Protein AF-A0A0B4VMJ6-F1 (afdb_monomer_lite)

Structure (mmCIF, N/CA/C/O backbone):
data_AF-A0A0B4VMJ6-F1
#
_entry.id   AF-A0A0B4VMJ6-F1
#
loop_
_atom_site.group_PDB
_atom_site.id
_atom_site.type_symbol
_atom_site.label_atom_id
_atom_site.label_alt_id
_atom_site.label_comp_id
_atom_site.label_asym_id
_atom_site.label_entity_id
_atom_site.label_seq_id
_atom_site.pdbx_PDB_ins_code
_atom_site.Cartn_x
_atom_site.Cartn_y
_atom_site.Cartn_z
_atom_site.occupancy
_atom_site.B_iso_or_equiv
_atom_site.auth_seq_id
_atom_site.auth_comp_id
_atom_site.auth_asym_id
_atom_site.auth_atom_id
_atom_site.pdbx_PDB_model_num
ATOM 1 N N . GLN A 1 1 ? -0.231 7.688 26.118 1.00 59.00 1 GLN A N 1
ATOM 2 C CA . GLN A 1 1 ? -0.968 6.836 25.164 1.00 59.00 1 GLN A CA 1
ATOM 3 C C . GLN A 1 1 ? 0.068 6.124 24.310 1.00 59.00 1 GLN A C 1
ATOM 5 O O . GLN A 1 1 ? 1.096 6.733 24.035 1.00 59.00 1 GLN A O 1
ATOM 10 N N . GLN A 1 2 ? -0.118 4.841 24.000 1.00 70.31 2 GLN A N 1
ATOM 11 C CA . GLN A 1 2 ? 0.863 4.079 23.225 1.00 70.31 2 GLN A CA 1
ATOM 12 C C . GLN A 1 2 ? 0.463 4.094 21.751 1.00 70.31 2 GLN A C 1
ATOM 14 O O . GLN A 1 2 ? -0.432 3.362 21.336 1.00 70.31 2 GLN A O 1
ATOM 19 N N . HIS A 1 3 ? 1.120 4.966 20.992 1.00 80.62 3 HIS A N 1
ATOM 20 C CA . HIS A 1 3 ? 0.964 5.051 19.546 1.00 80.62 3 HIS A CA 1
ATOM 21 C C . HIS A 1 3 ? 1.641 3.838 18.907 1.00 80.62 3 HIS A C 1
ATOM 23 O O . HIS A 1 3 ? 2.777 3.500 19.250 1.00 80.62 3 HIS A O 1
ATOM 29 N N . ASN A 1 4 ? 0.928 3.165 18.012 1.00 92.25 4 ASN A N 1
ATOM 30 C CA . ASN A 1 4 ? 1.422 2.046 17.225 1.00 92.25 4 ASN A CA 1
ATOM 31 C C . ASN A 1 4 ? 1.392 2.413 15.742 1.00 92.25 4 ASN A C 1
ATOM 33 O O . ASN A 1 4 ? 0.618 3.264 15.306 1.00 92.25 4 ASN A O 1
ATOM 37 N N . LEU A 1 5 ? 2.249 1.751 14.972 1.00 95.69 5 LEU A N 1
ATOM 38 C CA . LEU A 1 5 ? 2.369 1.961 13.538 1.00 95.69 5 LEU A CA 1
ATOM 39 C C . LEU A 1 5 ? 2.082 0.646 12.819 1.00 95.69 5 LEU A C 1
ATOM 41 O O . LEU A 1 5 ? 2.824 -0.324 12.977 1.00 95.69 5 LEU A O 1
ATOM 45 N N . LEU A 1 6 ? 1.012 0.614 12.029 1.00 96.94 6 LEU A N 1
ATOM 46 C CA . LEU A 1 6 ? 0.734 -0.498 11.127 1.00 96.94 6 LEU A CA 1
ATOM 47 C C . LEU A 1 6 ? 1.437 -0.273 9.791 1.00 96.94 6 LEU A C 1
ATOM 49 O O . LEU A 1 6 ? 1.501 0.848 9.292 1.00 96.94 6 LEU A O 1
ATOM 53 N N . LEU A 1 7 ? 1.955 -1.353 9.211 1.00 97.94 7 LEU A N 1
ATOM 54 C CA . LEU A 1 7 ? 2.732 -1.344 7.974 1.00 97.94 7 LEU A CA 1
ATOM 55 C C . LEU A 1 7 ? 2.031 -2.216 6.933 1.00 97.94 7 LEU A C 1
ATOM 57 O O . LEU A 1 7 ? 1.891 -3.421 7.128 1.00 97.94 7 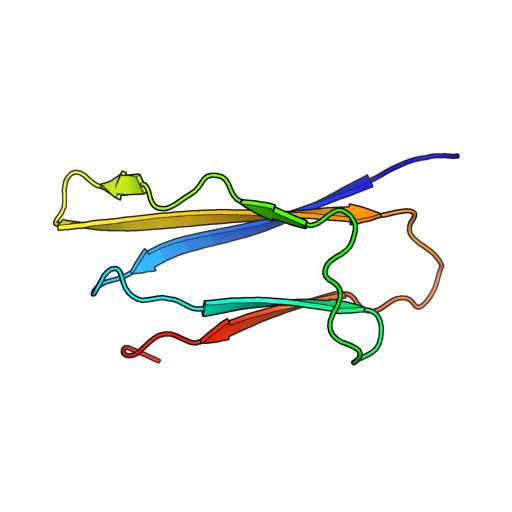LEU A O 1
ATOM 61 N N . CYS A 1 8 ? 1.630 -1.617 5.814 1.00 98.25 8 CYS A N 1
ATOM 62 C CA . CYS A 1 8 ? 1.172 -2.345 4.638 1.00 98.25 8 CYS A CA 1
ATOM 63 C C . CYS A 1 8 ? 2.246 -2.287 3.556 1.00 98.25 8 CYS A C 1
ATOM 65 O O . CYS A 1 8 ? 2.403 -1.267 2.885 1.00 98.25 8 CYS A O 1
ATOM 67 N N . SER A 1 9 ? 3.008 -3.370 3.424 1.00 98.06 9 SER A N 1
ATOM 68 C CA . SER A 1 9 ? 4.087 -3.486 2.443 1.00 98.06 9 SER A CA 1
ATOM 69 C C . SER A 1 9 ? 3.613 -4.265 1.223 1.00 98.06 9 SER A C 1
ATOM 71 O O . SER A 1 9 ? 3.243 -5.431 1.340 1.00 98.06 9 SER A O 1
ATOM 73 N N . VAL A 1 10 ? 3.660 -3.622 0.057 1.00 97.94 10 VAL A N 1
ATOM 74 C CA . VAL A 1 10 ? 3.328 -4.222 -1.240 1.00 97.94 10 VAL A CA 1
ATOM 75 C C . VAL A 1 10 ? 4.591 -4.213 -2.096 1.00 97.94 10 VAL A C 1
ATOM 77 O O . VAL A 1 10 ? 5.217 -3.167 -2.271 1.00 97.94 10 VAL A O 1
ATOM 80 N N . THR A 1 11 ? 5.002 -5.373 -2.600 1.00 97.44 11 THR A N 1
ATOM 81 C CA . THR A 1 11 ? 6.279 -5.557 -3.305 1.00 97.44 11 THR A CA 1
ATOM 82 C C . THR A 1 11 ? 6.088 -6.390 -4.570 1.00 97.44 11 THR A C 1
ATOM 84 O O . THR A 1 11 ? 5.116 -7.131 -4.693 1.00 97.44 11 THR A O 1
ATOM 87 N N . GLY A 1 12 ? 7.017 -6.265 -5.522 1.00 97.00 12 GLY A N 1
ATOM 88 C CA . GLY A 1 12 ? 7.061 -7.120 -6.711 1.00 97.00 12 GLY A CA 1
ATOM 89 C C . GLY A 1 12 ? 5.952 -6.858 -7.733 1.00 97.00 12 GLY A C 1
ATOM 90 O O . GLY A 1 12 ?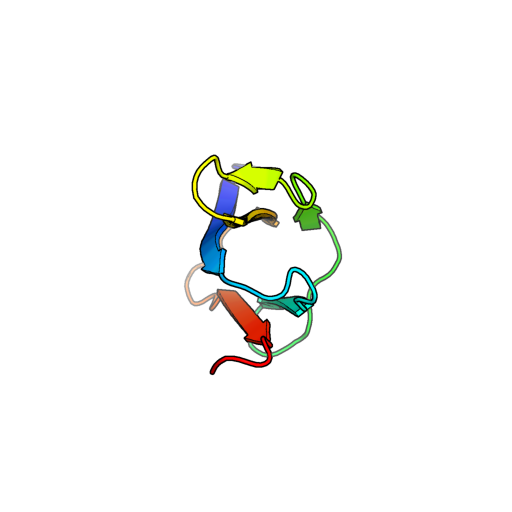 5.690 -7.719 -8.568 1.00 97.00 12 GLY A O 1
ATOM 91 N N . PHE A 1 13 ? 5.290 -5.698 -7.686 1.00 97.31 13 PHE A N 1
ATOM 92 C CA . PHE A 1 13 ? 4.153 -5.397 -8.560 1.00 97.31 13 PHE A CA 1
ATOM 93 C C . PHE A 1 13 ? 4.556 -4.593 -9.803 1.00 97.31 13 PHE A C 1
ATOM 95 O O . PHE A 1 13 ? 5.517 -3.820 -9.790 1.00 97.31 13 PHE A O 1
ATOM 102 N N . TYR A 1 14 ? 3.804 -4.776 -10.889 1.00 96.69 14 TYR A N 1
ATOM 103 C CA . TYR A 1 14 ? 3.937 -4.050 -12.154 1.00 96.69 14 TYR A CA 1
ATOM 104 C C . TYR A 1 14 ? 2.594 -4.085 -12.914 1.00 96.69 14 TYR A C 1
ATOM 106 O O . TYR A 1 14 ? 1.997 -5.159 -12.971 1.00 96.69 14 TYR A O 1
ATOM 114 N N . PRO A 1 15 ? 2.110 -2.987 -13.534 1.00 96.25 15 PRO A N 1
ATOM 115 C CA . PRO A 1 15 ? 2.743 -1.669 -13.674 1.00 96.25 15 PRO A CA 1
ATOM 116 C C . PRO A 1 15 ? 2.770 -0.879 -12.354 1.00 96.25 15 PRO A C 1
ATOM 118 O O . PRO A 1 15 ? 2.261 -1.343 -11.341 1.00 96.25 15 PRO A O 1
ATOM 121 N N . GLY A 1 16 ? 3.407 0.297 -12.344 1.00 96.12 16 GLY A N 1
ATOM 122 C CA . GLY A 1 16 ? 3.574 1.108 -11.126 1.00 96.12 16 GLY A CA 1
ATOM 123 C C . GLY A 1 16 ? 2.292 1.777 -10.612 1.00 96.12 16 GLY A C 1
ATOM 124 O O . GLY A 1 16 ? 2.279 2.256 -9.480 1.00 96.12 16 GLY A O 1
ATOM 125 N N . ASP A 1 17 ? 1.229 1.804 -11.421 1.00 95.88 17 ASP A N 1
ATOM 126 C CA . ASP A 1 17 ? -0.073 2.341 -11.029 1.00 95.88 17 ASP A CA 1
ATOM 127 C C . ASP A 1 17 ? -0.730 1.432 -9.985 1.00 95.88 17 ASP A C 1
ATOM 129 O O . ASP A 1 17 ? -1.063 0.279 -10.259 1.00 95.88 17 ASP A O 1
ATOM 133 N N . ILE A 1 18 ? -0.913 1.961 -8.777 1.00 97.44 18 ILE A N 1
ATOM 134 C CA . ILE A 1 18 ? -1.468 1.239 -7.633 1.00 97.44 18 ILE A CA 1
ATOM 135 C C . ILE A 1 18 ? -2.274 2.194 -6.752 1.00 97.44 18 ILE A C 1
ATOM 137 O O . ILE A 1 18 ? -1.921 3.366 -6.598 1.00 97.44 18 ILE A O 1
ATOM 141 N N . LYS A 1 19 ? -3.351 1.698 -6.141 1.00 97.38 19 LYS A N 1
ATOM 142 C CA . LYS A 1 19 ? -4.089 2.406 -5.091 1.00 97.38 19 LYS A CA 1
ATOM 143 C C . LYS A 1 19 ? -4.071 1.575 -3.821 1.00 97.38 19 LYS A C 1
ATOM 145 O O . LYS A 1 19 ? -4.478 0.420 -3.818 1.00 97.38 19 LYS A O 1
ATOM 150 N N . ILE A 1 20 ? -3.625 2.184 -2.730 1.00 98.19 20 ILE A N 1
ATOM 151 C CA . ILE A 1 20 ? -3.579 1.549 -1.413 1.00 98.19 20 ILE A CA 1
ATOM 152 C C . ILE A 1 20 ? -4.337 2.443 -0.443 1.00 98.19 20 ILE A C 1
ATOM 154 O O . ILE A 1 20 ? -4.069 3.643 -0.369 1.00 98.19 20 ILE A O 1
ATOM 158 N N . ARG A 1 21 ? -5.303 1.870 0.274 1.00 98.31 21 ARG A N 1
ATOM 159 C CA . ARG A 1 21 ? -6.151 2.593 1.227 1.00 98.31 21 ARG A CA 1
ATOM 160 C C . ARG A 1 21 ? -6.225 1.851 2.546 1.00 98.31 21 ARG A C 1
ATOM 162 O O . ARG A 1 21 ? -6.336 0.628 2.561 1.00 98.31 21 ARG A O 1
ATOM 169 N N . TRP A 1 22 ? -6.217 2.605 3.635 1.00 98.50 22 TRP A N 1
ATOM 170 C CA . TRP A 1 22 ? -6.496 2.073 4.958 1.00 98.50 22 TRP A CA 1
ATOM 171 C C . TRP A 1 22 ? -7.980 2.192 5.275 1.00 98.50 22 TRP A C 1
ATOM 173 O O . TRP A 1 22 ? -8.635 3.164 4.903 1.00 98.50 22 TRP A O 1
ATOM 183 N N . PHE A 1 23 ? -8.499 1.192 5.975 1.00 98.31 23 PHE A N 1
ATOM 184 C CA . PHE A 1 23 ? -9.829 1.202 6.557 1.00 98.31 23 PHE A CA 1
ATOM 185 C C . PHE A 1 23 ? -9.733 0.842 8.033 1.00 98.31 23 PHE A C 1
ATOM 187 O O . PHE A 1 23 ? -9.061 -0.128 8.385 1.00 98.31 23 PHE A O 1
ATOM 194 N N . TRP A 1 24 ? -10.444 1.591 8.866 1.00 97.25 24 TRP A N 1
ATOM 195 C CA . TRP A 1 24 ? -10.656 1.309 10.278 1.00 97.25 24 TRP A CA 1
ATOM 196 C C . TRP A 1 24 ? -12.134 0.980 10.483 1.00 97.25 24 TRP A C 1
ATOM 198 O O . TRP A 1 24 ? -13.009 1.782 10.158 1.00 97.25 24 TRP A O 1
ATOM 208 N N . ASN A 1 25 ? -12.419 -0.243 10.937 1.00 96.75 25 ASN A N 1
ATOM 209 C CA . ASN A 1 25 ? -13.778 -0.743 11.168 1.00 96.75 25 ASN A CA 1
ATOM 210 C C . ASN A 1 25 ? -14.709 -0.560 9.949 1.00 96.75 25 ASN A C 1
ATOM 212 O O . ASN A 1 25 ? -15.896 -0.272 10.075 1.00 96.75 25 ASN A O 1
ATOM 216 N N . GLY A 1 26 ? -14.152 -0.732 8.743 1.00 97.12 26 GLY A N 1
ATOM 217 C CA . GLY A 1 26 ? -14.876 -0.628 7.472 1.00 97.12 26 GLY A CA 1
ATOM 218 C C . GLY A 1 26 ? -15.020 0.791 6.909 1.00 97.12 26 GLY A C 1
ATOM 219 O O . GLY A 1 26 ? -15.509 0.937 5.790 1.00 97.12 26 GLY A O 1
ATOM 220 N N . GLN A 1 27 ? -14.553 1.824 7.615 1.00 97.75 27 GLN A N 1
ATOM 221 C CA . GLN A 1 27 ? -14.518 3.200 7.120 1.00 97.75 27 GLN A CA 1
ATOM 222 C C . GLN A 1 27 ? -13.114 3.571 6.635 1.00 97.75 27 GLN A C 1
ATOM 224 O O . GLN A 1 27 ? -12.128 3.234 7.282 1.00 97.75 27 GLN A O 1
ATOM 229 N N . GLU A 1 28 ? -13.015 4.256 5.493 1.00 98.00 28 GLU A N 1
ATOM 230 C CA . GLU A 1 28 ? -11.724 4.694 4.947 1.00 98.00 28 GLU A CA 1
ATOM 231 C C . GLU A 1 28 ? -11.042 5.682 5.907 1.00 98.00 28 GLU A C 1
ATOM 233 O O . GLU A 1 28 ? -11.630 6.702 6.272 1.00 98.00 28 GLU A O 1
ATOM 238 N N . GLU A 1 29 ? -9.799 5.379 6.281 1.00 97.06 29 GLU A N 1
ATOM 239 C CA . GLU A 1 29 ? -8.964 6.193 7.161 1.00 97.06 29 GLU A CA 1
ATOM 240 C C . GLU A 1 29 ? -7.854 6.870 6.352 1.00 97.06 29 GLU A C 1
ATOM 242 O O . GLU A 1 29 ? -7.188 6.257 5.512 1.00 97.06 29 GLU A O 1
ATOM 247 N N . ARG A 1 30 ? -7.670 8.165 6.603 1.00 97.00 30 ARG A N 1
ATOM 248 C CA . ARG A 1 30 ? -6.678 9.022 5.940 1.00 97.00 30 ARG A CA 1
ATOM 249 C C . ARG A 1 30 ? -5.799 9.765 6.940 1.00 97.00 30 ARG A C 1
ATOM 251 O O . ARG A 1 30 ? -4.690 10.161 6.586 1.00 97.00 30 ARG A O 1
ATOM 258 N N . ALA A 1 31 ? -6.276 9.977 8.164 1.00 96.12 31 ALA A N 1
ATOM 259 C CA . ALA A 1 31 ? -5.487 10.553 9.236 1.00 96.12 31 ALA A CA 1
ATOM 260 C C . ALA A 1 31 ? -4.386 9.570 9.652 1.00 96.12 31 ALA A C 1
ATOM 262 O O . ALA A 1 31 ? -4.603 8.365 9.722 1.00 96.12 31 ALA A O 1
ATOM 263 N N . GLY A 1 32 ? -3.176 10.084 9.878 1.00 94.69 32 GLY A N 1
ATOM 264 C CA . GLY A 1 32 ? -2.028 9.253 10.257 1.00 94.69 32 GLY A CA 1
ATOM 265 C C . GLY A 1 32 ? -1.500 8.336 9.145 1.00 94.69 32 GLY A C 1
ATOM 266 O O . GLY A 1 32 ? -0.604 7.535 9.410 1.00 94.69 32 GLY A O 1
ATOM 267 N N . VAL A 1 33 ? -2.018 8.438 7.911 1.00 97.69 33 VAL A N 1
ATOM 268 C CA . VAL A 1 33 ? -1.539 7.640 6.776 1.00 97.69 33 VAL A CA 1
ATOM 269 C C . VAL A 1 33 ? -0.317 8.291 6.133 1.00 97.69 33 VAL A C 1
ATOM 271 O O . VAL A 1 33 ? -0.363 9.441 5.699 1.00 97.69 33 VAL A O 1
ATOM 274 N N . VAL A 1 34 ? 0.773 7.532 6.014 1.00 97.38 34 VAL A N 1
ATOM 275 C CA . VAL A 1 34 ? 2.029 7.980 5.392 1.00 97.38 34 VAL A CA 1
ATOM 276 C C . VAL A 1 34 ? 2.530 6.918 4.422 1.00 97.38 34 VAL A C 1
ATOM 278 O O . VAL A 1 34 ? 2.580 5.743 4.760 1.00 97.38 34 VAL A O 1
ATOM 281 N N . SER A 1 35 ? 2.941 7.309 3.217 1.00 97.00 35 SER A N 1
ATOM 282 C CA . SER A 1 35 ? 3.535 6.390 2.238 1.00 97.00 35 SER A CA 1
ATOM 283 C C . SER A 1 35 ? 5.027 6.658 2.077 1.00 97.00 35 SER A C 1
ATOM 285 O O . SER A 1 35 ? 5.461 7.809 2.077 1.00 97.00 35 SER A O 1
ATOM 287 N N . THR A 1 36 ? 5.810 5.602 1.857 1.00 96.69 36 THR A N 1
ATOM 288 C CA . THR A 1 36 ? 7.208 5.717 1.410 1.00 96.69 36 THR A CA 1
ATOM 289 C C . THR A 1 36 ? 7.334 6.219 -0.033 1.00 96.69 36 THR A C 1
ATOM 291 O O . THR A 1 36 ? 8.446 6.423 -0.513 1.00 96.69 36 THR A O 1
ATOM 294 N N . GLY A 1 37 ? 6.218 6.367 -0.753 1.00 96.50 37 GLY A N 1
ATOM 295 C CA . GLY A 1 37 ? 6.204 6.558 -2.197 1.00 96.50 37 GLY A CA 1
ATOM 296 C C . GLY A 1 37 ? 6.529 5.269 -2.954 1.00 96.50 37 GLY A C 1
ATOM 297 O O . GLY A 1 37 ? 6.754 4.207 -2.359 1.00 96.50 37 GLY A O 1
ATOM 2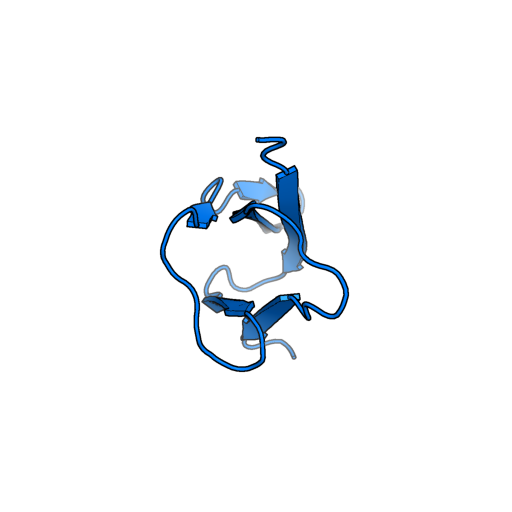98 N N . LEU A 1 38 ? 6.510 5.364 -4.283 1.00 96.88 38 LEU A N 1
ATOM 299 C CA . LEU A 1 38 ? 6.821 4.259 -5.183 1.00 96.88 38 LEU A CA 1
ATOM 300 C C . LEU A 1 38 ? 8.341 4.114 -5.327 1.00 96.88 38 LEU A C 1
ATOM 302 O O . 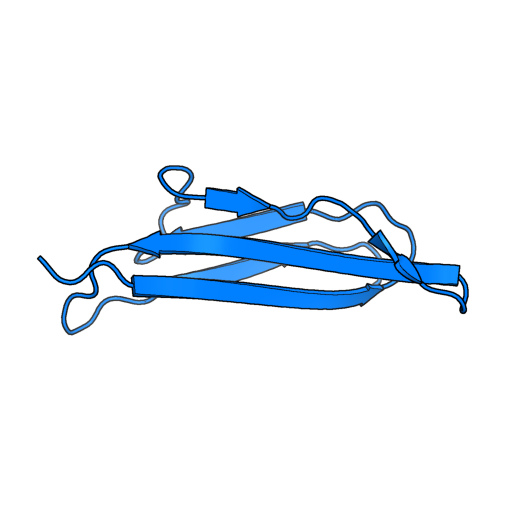LEU A 1 38 ? 9.022 5.046 -5.755 1.00 96.88 38 LEU A O 1
ATOM 306 N N . VAL A 1 39 ? 8.869 2.936 -5.012 1.00 97.81 39 VAL A N 1
ATOM 307 C CA . VAL A 1 39 ? 10.285 2.587 -5.173 1.00 97.81 39 VAL A CA 1
ATOM 308 C C . VAL A 1 39 ? 10.409 1.566 -6.297 1.00 97.81 39 VAL A C 1
ATOM 310 O O . VAL A 1 39 ? 9.687 0.573 -6.323 1.00 97.81 39 VAL A O 1
ATOM 313 N N . ARG A 1 40 ? 11.314 1.812 -7.248 1.00 97.12 40 ARG A N 1
ATOM 314 C CA . ARG A 1 40 ? 11.606 0.881 -8.346 1.00 97.12 40 ARG A CA 1
ATOM 315 C C . ARG A 1 40 ? 12.635 -0.157 -7.898 1.00 97.12 40 ARG A C 1
ATOM 317 O O . ARG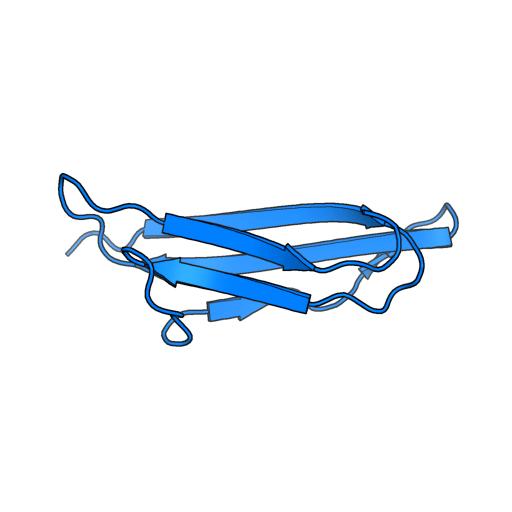 A 1 40 ? 13.680 0.212 -7.366 1.00 97.12 40 ARG A O 1
ATOM 324 N N . ASN A 1 41 ? 12.366 -1.424 -8.189 1.00 96.25 41 ASN A N 1
ATOM 325 C CA . ASN A 1 41 ? 13.285 -2.535 -7.961 1.00 96.25 41 ASN A CA 1
ATOM 326 C C . ASN A 1 41 ? 14.245 -2.730 -9.150 1.00 96.25 41 ASN A C 1
ATOM 328 O O . ASN A 1 41 ? 14.038 -2.199 -10.243 1.00 96.25 41 ASN A O 1
ATOM 332 N N . GLY A 1 42 ? 15.305 -3.520 -8.948 1.00 96.25 42 GLY A N 1
ATOM 333 C CA . GLY A 1 42 ? 16.287 -3.845 -9.996 1.00 96.25 42 GLY A CA 1
ATOM 334 C C . GLY A 1 42 ? 15.778 -4.800 -11.085 1.00 96.25 42 GLY A C 1
ATOM 335 O O . GLY A 1 42 ? 16.483 -5.040 -12.059 1.00 96.25 42 GLY A O 1
ATOM 336 N N . ASP A 1 43 ? 14.566 -5.335 -10.929 1.00 97.06 43 ASP A N 1
ATOM 337 C CA . ASP A 1 43 ? 13.943 -6.359 -11.774 1.00 97.06 43 ASP A CA 1
ATOM 338 C C . ASP A 1 43 ? 12.689 -5.852 -12.515 1.00 97.06 43 ASP A C 1
ATOM 340 O O . ASP A 1 43 ? 11.822 -6.637 -12.885 1.00 97.06 43 ASP A O 1
ATOM 344 N N . TRP A 1 44 ? 12.594 -4.536 -12.745 1.00 93.38 44 TRP A N 1
ATOM 345 C CA . TRP A 1 44 ? 11.464 -3.839 -13.392 1.00 93.38 44 TRP A CA 1
ATOM 346 C C . TRP A 1 44 ? 10.172 -3.737 -12.577 1.00 93.38 44 TRP A C 1
ATOM 348 O O . TRP A 1 44 ? 9.270 -3.002 -12.989 1.00 93.38 44 TRP A O 1
ATOM 358 N N . THR A 1 45 ? 10.089 -4.389 -11.420 1.00 97.88 45 THR A N 1
ATOM 359 C CA . THR A 1 45 ? 8.939 -4.277 -10.517 1.00 97.88 45 THR A CA 1
ATOM 360 C C . THR A 1 45 ? 9.046 -3.052 -9.602 1.00 97.88 45 THR A C 1
ATOM 362 O O . THR A 1 45 ? 10.045 -2.320 -9.603 1.00 97.88 45 THR A O 1
ATOM 365 N N . PHE A 1 46 ? 7.998 -2.803 -8.821 1.00 98.06 46 PHE A N 1
ATOM 366 C CA . PHE A 1 46 ? 7.940 -1.731 -7.837 1.00 98.06 46 PHE A CA 1
ATOM 367 C C . PHE A 1 46 ? 7.621 -2.262 -6.439 1.00 98.06 46 PHE A C 1
ATOM 369 O O . PHE A 1 46 ? 7.152 -3.388 -6.251 1.00 98.06 46 PHE A O 1
ATOM 376 N N . GLN A 1 47 ? 7.876 -1.419 -5.445 1.00 98.19 47 GLN A N 1
ATOM 377 C CA . GLN A 1 47 ? 7.455 -1.618 -4.070 1.00 98.19 47 GLN A CA 1
ATOM 378 C C . GLN A 1 47 ? 7.003 -0.301 -3.439 1.00 98.19 47 GLN A C 1
ATOM 380 O O . GLN A 1 47 ? 7.446 0.783 -3.823 1.00 98.19 47 GLN A O 1
ATOM 385 N N . THR A 1 48 ? 6.130 -0.392 -2.444 1.00 98.31 48 THR A N 1
ATOM 386 C CA . THR A 1 48 ? 5.740 0.738 -1.601 1.00 98.31 48 THR A CA 1
ATOM 387 C C . THR A 1 48 ? 5.257 0.228 -0.248 1.00 98.31 48 THR A C 1
ATOM 389 O O . THR A 1 48 ? 4.702 -0.869 -0.146 1.00 98.31 48 THR A O 1
ATOM 392 N N . THR A 1 49 ? 5.458 1.028 0.794 1.00 98.44 49 THR A N 1
ATOM 393 C CA . THR A 1 49 ? 4.895 0.774 2.116 1.00 98.44 49 THR A CA 1
ATOM 394 C C . THR A 1 49 ? 3.989 1.935 2.498 1.00 98.44 49 THR A C 1
ATOM 396 O O . THR A 1 49 ? 4.400 3.097 2.458 1.00 98.44 49 THR A O 1
ATOM 399 N N . VAL A 1 50 ? 2.751 1.621 2.879 1.00 98.31 50 VAL A N 1
ATOM 400 C CA . VAL A 1 50 ? 1.781 2.587 3.404 1.00 98.31 50 VAL A CA 1
ATOM 401 C C . VAL A 1 50 ? 1.555 2.295 4.879 1.00 98.31 50 VAL A C 1
ATOM 403 O O . VAL A 1 50 ? 1.107 1.216 5.263 1.00 98.31 50 VAL A O 1
ATOM 406 N N . MET A 1 51 ? 1.902 3.268 5.705 1.00 98.19 51 MET A N 1
ATOM 407 C CA . MET A 1 51 ? 1.851 3.224 7.156 1.00 98.19 51 MET A CA 1
ATOM 408 C C . MET A 1 51 ? 0.583 3.897 7.671 1.00 98.19 51 MET A C 1
ATOM 410 O O . MET A 1 51 ? 0.122 4.856 7.055 1.00 98.19 51 MET A O 1
ATOM 414 N N . LEU A 1 52 ? 0.060 3.416 8.797 1.00 98.00 52 LEU A N 1
ATOM 415 C CA . LEU A 1 52 ? -1.024 4.046 9.553 1.00 98.00 52 LEU A CA 1
ATOM 416 C C . LEU A 1 52 ? -0.605 4.175 11.019 1.00 98.00 52 LEU A C 1
ATOM 418 O O . LEU A 1 52 ? -0.391 3.163 11.692 1.00 98.00 52 LEU A O 1
ATOM 422 N N . GLU A 1 53 ? -0.481 5.409 11.501 1.00 96.81 53 GLU A N 1
ATOM 423 C CA . GLU A 1 53 ? -0.327 5.693 12.928 1.00 96.81 53 GLU A CA 1
ATOM 424 C C . GLU A 1 53 ? -1.690 5.611 13.625 1.00 96.81 53 GLU A C 1
ATOM 426 O O . GLU A 1 53 ? -2.646 6.262 13.207 1.00 96.81 53 GLU A O 1
ATOM 431 N N . MET A 1 54 ? -1.786 4.815 14.692 1.00 93.44 54 MET A N 1
ATOM 432 C CA . MET A 1 54 ? -3.033 4.615 15.429 1.00 93.44 54 MET A CA 1
ATOM 433 C C . MET A 1 54 ? -2.796 4.278 16.906 1.00 93.44 54 MET A C 1
ATOM 435 O O . MET A 1 54 ? -1.686 3.943 17.325 1.00 93.44 54 MET A O 1
ATOM 439 N N . THR A 1 55 ? -3.853 4.367 17.711 1.00 93.44 55 THR A N 1
ATOM 440 C CA . THR A 1 55 ? -3.872 3.836 19.081 1.00 93.44 55 THR A CA 1
ATOM 441 C C . THR A 1 55 ? -4.806 2.628 19.093 1.00 93.44 55 THR A C 1
ATOM 443 O O . THR A 1 55 ? -5.989 2.819 18.840 1.00 93.44 55 THR A O 1
ATOM 446 N N . PRO A 1 56 ? -4.305 1.404 19.337 1.00 90.31 56 PRO A N 1
ATOM 447 C CA . PRO A 1 56 ? -5.110 0.201 19.176 1.00 90.31 56 PRO A CA 1
ATOM 448 C C . PRO A 1 56 ? -6.136 0.079 20.299 1.00 90.31 56 PRO A C 1
ATOM 450 O O . PRO A 1 56 ? -5.768 0.141 21.477 1.00 90.31 56 PRO A O 1
ATOM 453 N N . GLU A 1 57 ? -7.390 -0.192 19.944 1.00 92.56 57 GLU A N 1
ATOM 454 C CA . GLU A 1 57 ? -8.422 -0.603 20.891 1.00 92.56 57 GLU A CA 1
ATOM 455 C C . GLU A 1 57 ? -8.825 -2.067 20.671 1.00 92.56 57 GLU A C 1
ATOM 457 O O . GLU A 1 57 ? -8.718 -2.636 19.580 1.00 92.56 57 GLU A O 1
ATOM 462 N N . LEU A 1 58 ? -9.252 -2.729 21.751 1.00 93.56 58 LEU A N 1
ATOM 463 C CA . LEU A 1 58 ? -9.664 -4.127 21.677 1.00 93.56 58 LEU A CA 1
ATOM 464 C C . LEU A 1 58 ? -10.903 -4.250 20.783 1.00 93.56 58 LEU A C 1
ATOM 466 O O . LEU A 1 58 ? -11.961 -3.724 21.112 1.00 93.56 58 LEU A O 1
ATOM 470 N N . GLY A 1 59 ? -10.776 -5.019 19.703 1.00 94.94 59 GLY A N 1
ATOM 471 C CA . GLY A 1 59 ? -11.857 -5.255 18.746 1.00 94.94 59 GLY A CA 1
ATOM 472 C C . GLY A 1 59 ? -11.755 -4.428 17.466 1.00 94.94 59 GLY A C 1
ATOM 473 O O . GLY A 1 59 ? -12.518 -4.697 16.541 1.00 94.94 59 GLY A O 1
ATOM 474 N N . ASP A 1 60 ? -10.802 -3.497 17.374 1.00 95.56 60 ASP A N 1
ATOM 475 C CA . ASP A 1 60 ? -10.558 -2.771 16.133 1.00 95.56 60 ASP A CA 1
ATOM 476 C C . ASP A 1 60 ? -10.064 -3.687 15.014 1.00 95.56 60 ASP A C 1
ATOM 478 O O . ASP A 1 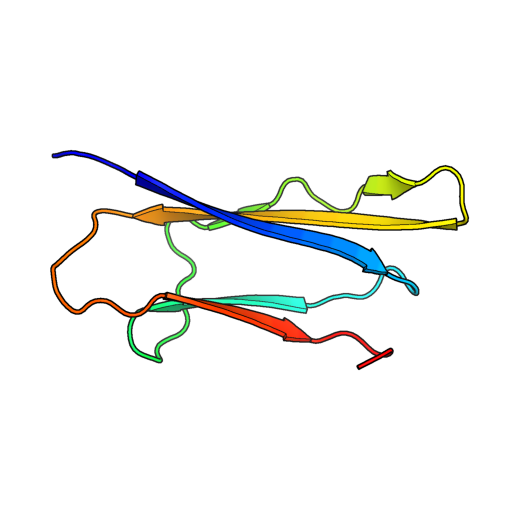60 ? -9.197 -4.548 15.197 1.00 95.56 60 ASP A O 1
ATOM 482 N N . VAL A 1 61 ? -10.590 -3.447 13.816 1.00 96.56 61 VAL A N 1
ATOM 483 C CA . VAL A 1 61 ? -10.184 -4.124 12.589 1.00 96.56 61 VAL A CA 1
ATOM 484 C C . VAL A 1 61 ? -9.617 -3.096 11.622 1.00 96.56 61 VAL A C 1
ATOM 486 O O . VAL A 1 61 ? -10.323 -2.204 11.146 1.00 96.56 61 VAL A O 1
ATOM 489 N N . TYR A 1 62 ? -8.342 -3.266 11.283 1.00 97.00 62 TYR A N 1
ATOM 490 C CA . TYR A 1 62 ? -7.648 -2.446 10.297 1.00 97.00 62 TYR A CA 1
ATOM 491 C C . TYR A 1 62 ? -7.438 -3.245 9.019 1.00 97.00 62 TYR A C 1
ATOM 493 O O . TYR A 1 62 ? -6.926 -4.362 9.049 1.00 97.00 62 TYR A O 1
ATOM 501 N N . THR A 1 63 ? -7.828 -2.673 7.885 1.00 98.31 63 THR A N 1
ATOM 502 C CA . THR A 1 63 ? -7.678 -3.303 6.569 1.00 98.31 63 THR A CA 1
ATOM 503 C C . THR A 1 63 ? -6.845 -2.410 5.667 1.00 98.31 63 THR A C 1
ATOM 505 O O . THR A 1 63 ? -7.186 -1.249 5.461 1.00 98.31 63 THR A O 1
ATOM 508 N N . CYS A 1 64 ? -5.777 -2.964 5.096 1.00 98.25 64 CYS A N 1
ATOM 509 C CA . CYS A 1 64 ? -5.084 -2.352 3.972 1.00 98.25 64 CYS A CA 1
ATOM 510 C C . CYS A 1 64 ? -5.652 -2.929 2.674 1.00 98.25 64 CYS A C 1
ATOM 512 O O . CYS A 1 64 ? -5.436 -4.100 2.362 1.00 98.25 64 CYS A O 1
ATOM 514 N N . LEU A 1 65 ? -6.401 -2.119 1.932 1.00 98.25 65 LEU A N 1
ATOM 515 C CA . LEU A 1 65 ? -6.966 -2.505 0.648 1.00 98.25 65 LEU A CA 1
ATOM 516 C C . LEU A 1 65 ? -6.014 -2.100 -0.475 1.00 98.25 65 LEU A C 1
ATOM 518 O O . LEU A 1 65 ? -5.726 -0.914 -0.646 1.00 98.25 65 LEU A O 1
ATOM 522 N N . VAL A 1 66 ? -5.578 -3.089 -1.251 1.00 98.19 66 VAL A N 1
ATOM 523 C CA . VAL A 1 66 ? -4.714 -2.917 -2.420 1.00 98.19 66 VAL A CA 1
ATOM 524 C C . VAL A 1 66 ? -5.548 -3.113 -3.681 1.00 98.19 66 VAL A C 1
ATOM 526 O O . VAL A 1 66 ? -6.159 -4.160 -3.866 1.00 98.19 66 VAL A O 1
ATOM 529 N N . ASP A 1 67 ? -5.570 -2.097 -4.533 1.00 98.06 67 ASP A N 1
ATOM 530 C CA . ASP A 1 67 ? -6.203 -2.106 -5.850 1.00 98.06 67 ASP A CA 1
ATOM 531 C C . ASP A 1 67 ? -5.105 -1.894 -6.900 1.00 98.06 67 ASP A C 1
ATOM 533 O O . ASP A 1 67 ? -4.434 -0.854 -6.931 1.00 98.06 67 ASP A O 1
ATOM 537 N N . HIS A 1 68 ? -4.862 -2.935 -7.694 1.00 97.69 68 HIS A N 1
ATOM 538 C CA . HIS A 1 68 ? -3.775 -3.004 -8.662 1.00 97.69 68 HIS A CA 1
ATOM 539 C C . HIS A 1 68 ? -4.228 -3.769 -9.917 1.00 97.69 68 HIS A C 1
ATOM 541 O O . HIS A 1 68 ? -4.911 -4.781 -9.775 1.00 97.69 68 HIS A O 1
ATOM 547 N N . PRO A 1 69 ? -3.839 -3.348 -11.137 1.00 96.00 69 PRO A N 1
ATOM 548 C CA . PRO A 1 69 ? -4.296 -3.980 -12.379 1.00 96.00 69 PRO A CA 1
ATOM 549 C C . PRO A 1 69 ? -3.944 -5.463 -12.578 1.00 96.00 69 PRO A C 1
ATOM 551 O O . PRO A 1 69 ? -4.478 -6.072 -13.501 1.00 96.00 69 PRO A O 1
ATOM 554 N N . SER A 1 70 ? -3.015 -6.034 -11.804 1.00 90.44 70 SER A N 1
ATOM 555 C CA . SER A 1 70 ? -2.613 -7.443 -11.930 1.00 90.44 70 SER A CA 1
ATOM 556 C C . SER A 1 70 ? -3.329 -8.397 -10.964 1.00 90.44 70 SER A C 1
ATOM 558 O O . SER A 1 70 ? -2.932 -9.561 -10.893 1.00 90.44 70 SER A O 1
ATOM 560 N N . LEU A 1 71 ? -4.306 -7.914 -10.191 1.00 90.06 71 LEU A N 1
ATOM 561 C CA . LEU A 1 71 ? -5.137 -8.695 -9.262 1.00 90.06 71 LEU A CA 1
ATOM 562 C C . LEU A 1 71 ? -6.532 -8.933 -9.852 1.00 90.06 71 LEU A C 1
ATOM 564 O O . LEU A 1 71 ? -7.055 -10.049 -9.638 1.00 90.06 71 LEU A O 1
#

InterPro domains:
  IPR003006 Immunoglobulin/major histocompatibility complex, conserved site [PS00290] (62-68)
  IPR003597 Immunoglobulin C1-set [PF07654] (2-71)
  IPR003597 Immunoglobulin C1-set [SM00407] (3-71)
  IPR007110 Immunoglobulin-like domain [PS50835] (1-71)
  IPR013783 Immunoglobulin-like fold [G3DSA:2.60.40.10] (1-71)
  IPR036179 Immunoglobulin-like domain superfamily [SSF48726] (3-71)
  IPR050160 Major Histocompatibility Complex/Immunoglobulin [PTHR19944] (1-71)

Organism: Lemur catta (NCBI:txid9447)

Secondary structure (DSSP, 8-state):
---EEEEEEEEEESSS--EEEEEETTEEE-TTEEE---EE-TTS-EEEEEEEEE---TT--EEEEEE-TT-

Foldseek 3Di:
DDKDKDKDKDWFDPDQDKDKFKDKPNHTDDPQWDKPPWAADPVRIIIIMIMHIDDDDPPIDMDIDIDGPVD

pLDDT: mean 95.47, std 5.98, range [59.0, 98.5]

Radius of gyration: 13.4 Å; chains: 1; bounding box: 31×19×39 Å

Sequence (71 aa):
QQHNLLLCSVTGFYPGDIKIRWFWNGQEERAGVVSTGLVRNGDWTFQTTVMLEMTPELGDVYTCLVDHPSL